Protein AF-A0A821PN42-F1 (afdb_monomer_lite)

Foldseek 3Di:
DVVVVVVVVVLVVQLVVLVVVLVVLLVVVVVLLVVLVVQLVVQDLDDLDLVSLVVSVVSLVVSVVSLVVCVVSLCCSQPPSLVSNCVSCVVPPVVNVVSVVSNVVSVVSSVVSVVSSVVSVVSSVVSNVNSVVVVVVVVVVVVVVVVVVVVVVDDPDDCPVVVVVVVVVVVVPD

Sequence (174 aa):
MKQTNDLREENLLLTQVCANKFWSEYNELSTILNNISQQLSQIRPRSTSRQYLENEQEKYNQLVKDFSNNEIKYQEILQKYGLQLLTLISDNQQETDDIHRCLYELVQQWNQLQTDLNICQQELKQSMIKSDELNAKLENVSTWFDDKSSFTTNIETNNEFEHIRTFKEHLDNK

Radius of gyration: 31.24 Å; chains: 1; bounding box: 60×25×104 Å

pLDDT: mean 86.03, std 15.72, range [42.75, 98.19]

Secondary structure (DSSP, 8-state):
-HHHHHHHHHHHHHHHHHHHHHHHHHHHHHHHHHHHHHHHHH-----S-HHHHHHHHHHHHHHHHHHHHTHHHHHHIIIIIHHHHHHHTTT-HHHHHHHHHHHHHHHHHHHHHHHHHHHHHHHHHHHHHHHHHHHHHHHHHHHHHHHHHTTTTS--TTSHHHHHHHHHHHHHT-

Structure (mmCIF, N/CA/C/O backbone):
data_AF-A0A821PN42-F1
#
_entry.id   AF-A0A821PN42-F1
#
loop_
_atom_site.group_PDB
_atom_site.id
_atom_site.type_symbol
_atom_site.label_atom_id
_atom_site.label_alt_id
_atom_site.label_comp_id
_atom_site.label_asym_id
_atom_site.label_entity_id
_atom_site.label_seq_id
_atom_site.pdbx_PDB_ins_code
_atom_site.Cartn_x
_atom_site.Cartn_y
_atom_site.Cartn_z
_atom_site.occupancy
_atom_site.B_iso_or_equiv
_atom_site.auth_seq_id
_atom_site.auth_comp_id
_atom_site.auth_asym_id
_atom_site.auth_atom_id
_atom_site.pdbx_PDB_model_num
ATOM 1 N N . MET A 1 1 ? -24.164 1.955 45.324 1.00 55.12 1 MET A N 1
ATOM 2 C CA . MET A 1 1 ? -24.944 2.258 44.102 1.00 55.12 1 MET A CA 1
ATOM 3 C C . MET A 1 1 ? -24.371 3.422 43.290 1.00 55.12 1 MET A C 1
ATOM 5 O O . MET A 1 1 ? -24.330 3.265 42.084 1.00 55.12 1 MET A O 1
ATOM 9 N N . LYS A 1 2 ? -23.880 4.534 43.879 1.00 60.94 2 LYS A N 1
ATOM 10 C CA . LYS A 1 2 ? -23.196 5.606 43.107 1.00 60.94 2 LYS A CA 1
ATOM 11 C C . LYS A 1 2 ? -21.894 5.146 42.424 1.00 60.94 2 LYS A C 1
ATOM 13 O O . LYS A 1 2 ? -21.826 5.172 41.208 1.00 60.94 2 LYS A O 1
ATOM 18 N N . GLN A 1 3 ? -20.955 4.571 43.182 1.00 63.03 3 GLN A N 1
ATOM 19 C CA . GLN A 1 3 ? -19.660 4.100 42.650 1.00 63.03 3 GLN A CA 1
ATOM 20 C C . GLN A 1 3 ? -19.768 3.125 41.465 1.00 63.03 3 GLN A C 1
ATOM 22 O O . GLN A 1 3 ? -18.934 3.142 40.573 1.00 63.03 3 GLN A O 1
ATOM 27 N N . THR A 1 4 ? -20.789 2.267 41.443 1.00 67.88 4 THR A N 1
ATOM 28 C CA . THR A 1 4 ? -20.988 1.269 40.380 1.00 67.88 4 THR A CA 1
ATOM 29 C C . THR A 1 4 ? -21.485 1.896 39.074 1.00 67.88 4 THR A C 1
ATOM 31 O O . THR A 1 4 ? -21.191 1.377 38.002 1.00 67.88 4 THR A O 1
ATOM 34 N N . ASN A 1 5 ? -22.224 3.007 39.158 1.00 72.94 5 ASN A N 1
ATOM 35 C CA . ASN A 1 5 ? -22.628 3.781 37.985 1.00 72.94 5 ASN A CA 1
ATOM 36 C C . ASN A 1 5 ? -21.458 4.602 37.436 1.00 72.94 5 ASN A C 1
ATOM 38 O O . ASN A 1 5 ? -21.269 4.603 36.225 1.00 72.94 5 ASN A O 1
ATOM 42 N N . ASP A 1 6 ? -20.650 5.199 38.317 1.00 80.12 6 ASP A N 1
ATOM 43 C CA . ASP A 1 6 ? -19.477 5.998 37.933 1.00 80.12 6 ASP A CA 1
ATOM 44 C C . ASP A 1 6 ? -18.441 5.140 37.169 1.00 80.12 6 ASP A C 1
ATOM 46 O O . ASP A 1 6 ? -17.992 5.516 36.091 1.00 80.12 6 ASP A O 1
ATOM 50 N N . LEU A 1 7 ? -18.152 3.924 37.657 1.00 82.31 7 LEU A N 1
ATOM 51 C CA . LEU A 1 7 ? -17.270 2.949 36.988 1.00 82.31 7 LEU A CA 1
ATOM 52 C C . LEU A 1 7 ? -17.796 2.489 35.619 1.00 82.31 7 LEU A C 1
ATOM 54 O O . LEU A 1 7 ? -17.026 2.253 34.689 1.00 82.31 7 LEU A O 1
ATOM 58 N N . ARG A 1 8 ? -19.117 2.333 35.481 1.00 80.12 8 ARG A N 1
ATOM 59 C CA . ARG A 1 8 ? -19.734 1.928 34.212 1.00 80.12 8 ARG A CA 1
ATOM 60 C C . ARG A 1 8 ? -19.649 3.046 33.174 1.00 80.12 8 ARG A C 1
ATOM 62 O O . ARG A 1 8 ? -19.411 2.768 32.004 1.00 80.12 8 ARG A O 1
ATOM 69 N N . GLU A 1 9 ? -19.858 4.285 33.603 1.00 87.12 9 GLU A N 1
ATOM 70 C CA . GLU A 1 9 ? -19.768 5.468 32.748 1.00 87.12 9 GLU A CA 1
ATOM 71 C C . GLU A 1 9 ? -18.327 5.714 32.279 1.00 87.12 9 GLU A C 1
ATOM 73 O O . GLU A 1 9 ? -18.100 5.947 31.093 1.00 87.12 9 GLU A O 1
ATOM 78 N N . GLU A 1 10 ? -17.346 5.540 33.167 1.00 86.56 10 GLU A N 1
ATOM 79 C CA . GLU A 1 10 ? -15.920 5.623 32.832 1.00 86.56 10 GLU A CA 1
ATOM 80 C C . GLU A 1 10 ? -15.498 4.553 31.809 1.00 86.56 10 GLU A C 1
ATOM 82 O O . GLU A 1 10 ? -14.862 4.875 30.803 1.00 86.56 10 GLU A O 1
ATOM 87 N N . ASN A 1 11 ? -15.919 3.296 31.998 1.00 85.81 11 ASN A N 1
ATOM 88 C CA . ASN A 1 11 ? -15.636 2.213 31.049 1.00 85.81 11 ASN A CA 1
ATOM 89 C C . ASN A 1 11 ? -16.286 2.441 29.677 1.00 85.81 11 ASN A C 1
ATOM 91 O O . ASN A 1 11 ? -15.672 2.156 28.646 1.00 85.81 11 ASN A O 1
ATOM 95 N N . LEU A 1 12 ? -17.513 2.971 29.647 1.00 89.69 12 LEU A N 1
ATOM 96 C CA . LEU A 1 12 ? -18.193 3.313 28.398 1.00 89.69 12 LEU A CA 1
ATOM 97 C C . LEU A 1 12 ? -17.425 4.407 27.643 1.00 89.69 12 LEU A C 1
ATOM 99 O O . LEU A 1 12 ? -17.188 4.285 26.441 1.00 89.69 12 LEU A O 1
ATOM 103 N N . LEU A 1 13 ? -16.997 5.451 28.357 1.00 93.25 13 LEU A N 1
ATOM 104 C CA . LEU A 1 13 ? -16.259 6.568 27.776 1.00 93.25 13 LEU A CA 1
ATOM 105 C C . LEU A 1 13 ? -14.889 6.122 27.250 1.00 93.25 13 LEU A C 1
ATOM 107 O O . LEU A 1 13 ? -14.511 6.491 26.138 1.00 93.25 13 LEU A O 1
ATOM 111 N N . LEU A 1 14 ? -14.178 5.271 27.996 1.00 92.44 14 LEU A N 1
ATOM 112 C CA . LEU A 1 14 ? -12.919 4.672 27.549 1.00 92.44 14 LEU A CA 1
ATOM 113 C C . LEU A 1 14 ? -13.112 3.841 26.273 1.00 92.44 14 LEU A C 1
ATOM 115 O O . LEU A 1 14 ? -12.380 4.028 25.301 1.00 92.44 14 LEU A O 1
ATOM 119 N N . THR A 1 15 ? -14.129 2.976 26.252 1.00 92.75 15 THR A N 1
ATOM 120 C CA . THR A 1 15 ? -14.468 2.148 25.084 1.00 92.75 15 THR A CA 1
ATOM 121 C C . THR A 1 15 ? -14.752 3.016 23.864 1.00 92.75 15 THR A C 1
ATOM 123 O O . THR A 1 15 ? -14.219 2.764 22.785 1.00 92.75 15 THR A O 1
ATOM 126 N N . GLN A 1 16 ? -15.517 4.095 24.037 1.00 93.75 16 GLN A N 1
ATOM 127 C CA . GLN A 1 16 ? -15.839 5.019 22.956 1.00 93.75 16 GLN A CA 1
ATOM 128 C C . GLN A 1 16 ? -14.605 5.766 22.429 1.00 93.75 16 GLN A C 1
ATOM 130 O O . GLN A 1 16 ? -14.448 5.915 21.216 1.00 93.75 16 GLN A O 1
ATOM 135 N N . VAL A 1 17 ? -13.702 6.210 23.309 1.00 95.06 17 VAL A N 1
ATOM 136 C CA . VAL A 1 17 ? -12.437 6.850 22.907 1.00 95.06 17 VAL A CA 1
ATOM 137 C C . VAL A 1 17 ? -11.561 5.877 22.113 1.00 95.06 17 VAL A C 1
ATOM 139 O O . VAL A 1 17 ? -11.057 6.242 21.048 1.00 95.06 17 VAL A O 1
ATOM 142 N N . CYS A 1 18 ? -11.418 4.635 22.584 1.00 94.31 18 CYS A N 1
ATOM 143 C CA . CYS A 1 18 ? -10.670 3.591 21.883 1.00 94.31 18 CYS A CA 1
ATOM 144 C C . CYS A 1 18 ? -11.292 3.258 20.520 1.00 94.31 18 CYS A C 1
ATOM 146 O O . CYS A 1 18 ? -10.567 3.190 19.528 1.00 94.31 18 CYS A O 1
ATOM 148 N N . ALA A 1 19 ? -12.620 3.129 20.447 1.00 94.56 19 ALA A N 1
ATOM 149 C CA . ALA A 1 19 ? -13.337 2.863 19.203 1.00 94.56 19 ALA A CA 1
ATOM 150 C C . ALA A 1 19 ? -13.142 3.991 18.184 1.00 94.56 19 ALA A C 1
ATOM 152 O O . ALA A 1 19 ? -12.779 3.737 17.037 1.00 94.56 19 ALA A O 1
ATOM 153 N N . ASN A 1 20 ? -13.305 5.247 18.608 1.00 95.94 20 ASN A N 1
ATOM 154 C CA . ASN A 1 20 ? -13.103 6.407 17.740 1.00 95.94 20 ASN A CA 1
ATOM 155 C C . ASN A 1 20 ? -11.672 6.467 17.199 1.00 95.94 20 ASN A C 1
ATOM 157 O O . ASN A 1 20 ? -11.470 6.733 16.014 1.00 95.94 20 ASN A O 1
ATOM 161 N N . LYS A 1 21 ? -10.676 6.195 18.052 1.00 95.50 21 LYS A N 1
ATOM 162 C CA . LYS A 1 21 ? -9.275 6.169 17.629 1.00 95.50 21 LYS A CA 1
ATOM 163 C C . LYS A 1 21 ? -9.019 5.047 16.624 1.00 95.50 21 LYS A C 1
ATOM 165 O O . LYS A 1 21 ? -8.423 5.312 15.585 1.00 95.50 21 LYS A O 1
ATOM 170 N N . PHE A 1 22 ? -9.500 3.836 16.904 1.00 97.00 22 PHE A N 1
ATOM 171 C CA . PHE A 1 22 ? -9.372 2.695 16.000 1.00 97.00 22 PHE A CA 1
ATOM 172 C C . PHE A 1 22 ? -9.963 3.002 14.621 1.00 97.00 22 PHE A C 1
ATOM 174 O O . PHE A 1 22 ? -9.255 2.915 13.621 1.00 97.00 22 PHE A O 1
ATOM 181 N N . TRP A 1 23 ? -11.229 3.426 14.565 1.00 97.00 23 TRP A N 1
ATOM 182 C CA . TRP A 1 23 ? -11.909 3.687 13.297 1.00 97.00 23 TRP A CA 1
ATOM 183 C C . TRP A 1 23 ? -11.298 4.855 12.528 1.00 97.00 23 TRP A C 1
ATOM 185 O O . TRP A 1 23 ? -11.214 4.796 11.304 1.00 97.00 23 TRP A O 1
ATOM 195 N N . SER A 1 24 ? -10.844 5.901 13.222 1.00 96.88 24 SER A N 1
ATOM 196 C CA . SER A 1 24 ? -10.149 7.020 12.582 1.00 96.88 24 SER A CA 1
ATOM 197 C C . SER A 1 24 ? -8.871 6.552 11.887 1.00 96.88 24 SER A C 1
ATOM 199 O O . SER A 1 24 ? -8.696 6.813 10.700 1.00 96.88 24 SER A O 1
ATOM 201 N N . GLU A 1 25 ? -7.996 5.840 12.602 1.00 97.06 25 GLU A N 1
ATOM 202 C CA . GLU A 1 25 ? -6.717 5.377 12.048 1.00 97.06 25 GLU A CA 1
ATOM 203 C C . GLU A 1 25 ? -6.918 4.323 10.954 1.00 97.06 25 GLU A C 1
ATOM 205 O O . GLU A 1 25 ? -6.257 4.375 9.917 1.00 97.06 25 GLU A O 1
ATOM 210 N N . TYR A 1 26 ? -7.869 3.403 11.149 1.00 97.38 26 TYR A N 1
ATOM 211 C CA . TYR A 1 26 ? -8.233 2.389 10.162 1.00 97.38 26 TYR A CA 1
ATOM 212 C C . TYR A 1 26 ? -8.708 3.014 8.846 1.00 97.38 26 TYR A C 1
ATOM 214 O O . TYR A 1 26 ? -8.188 2.685 7.780 1.00 97.38 26 TYR A O 1
ATOM 222 N N . ASN A 1 27 ? -9.672 3.938 8.908 1.00 96.75 27 ASN A N 1
ATOM 223 C CA . ASN A 1 27 ? -10.242 4.561 7.712 1.00 96.75 27 ASN A CA 1
ATOM 224 C C . ASN A 1 27 ? -9.222 5.443 6.986 1.00 96.75 27 ASN A C 1
ATOM 226 O O . ASN A 1 27 ? -9.178 5.455 5.752 1.00 96.75 27 ASN A O 1
ATOM 230 N N . GLU A 1 28 ? -8.390 6.164 7.740 1.00 97.25 28 GLU A N 1
ATOM 231 C CA . GLU A 1 28 ? -7.308 6.963 7.171 1.00 97.25 28 GLU A CA 1
ATOM 232 C C . GLU A 1 28 ? -6.307 6.070 6.429 1.00 97.25 28 GLU A C 1
ATOM 234 O O . GLU A 1 28 ? -6.041 6.299 5.247 1.00 97.25 28 GLU A O 1
ATOM 239 N N . LEU A 1 29 ? -5.812 5.007 7.075 1.00 97.69 29 LEU A N 1
ATOM 240 C CA . LEU A 1 29 ? -4.870 4.085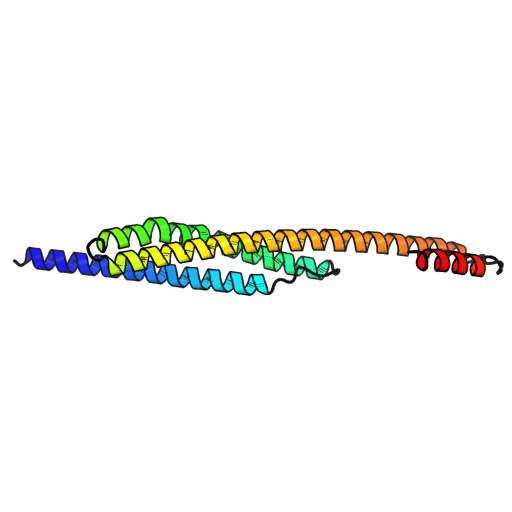 6.445 1.00 97.69 29 LEU A CA 1
ATOM 241 C C . LEU A 1 29 ? -5.493 3.384 5.235 1.00 97.69 29 LEU A C 1
ATOM 243 O O . LEU A 1 29 ? -4.870 3.338 4.179 1.00 97.69 29 LEU A O 1
ATOM 247 N N . SER A 1 30 ? -6.728 2.891 5.339 1.00 96.50 30 SER A N 1
ATOM 248 C CA . SER A 1 30 ? -7.408 2.236 4.216 1.00 96.50 30 SER A CA 1
ATOM 249 C C . SER A 1 30 ? -7.552 3.176 3.011 1.00 96.50 30 SER A C 1
ATOM 251 O O . SER A 1 30 ? -7.320 2.770 1.870 1.00 96.50 30 SER A O 1
ATOM 253 N N . THR A 1 31 ? -7.845 4.460 3.247 1.00 97.56 31 THR A N 1
ATOM 254 C CA . THR A 1 31 ? -7.892 5.485 2.192 1.00 97.56 31 THR A CA 1
ATOM 255 C C . THR A 1 31 ? -6.527 5.681 1.535 1.00 97.56 31 THR A C 1
ATOM 257 O O . THR A 1 31 ? -6.437 5.731 0.306 1.00 97.56 31 THR A O 1
ATOM 260 N N . ILE A 1 32 ? -5.457 5.751 2.332 1.00 97.50 32 ILE A N 1
ATOM 261 C CA . ILE A 1 32 ? -4.084 5.869 1.829 1.00 97.50 32 ILE A CA 1
ATOM 262 C C . ILE A 1 32 ? -3.715 4.649 0.978 1.00 97.50 32 ILE A C 1
ATOM 264 O O . ILE A 1 32 ? -3.261 4.815 -0.153 1.00 97.50 32 ILE A O 1
ATOM 268 N N . LEU A 1 33 ? -3.958 3.432 1.473 1.00 97.75 33 LEU A N 1
ATOM 269 C CA . LEU A 1 33 ? -3.652 2.193 0.752 1.00 97.75 33 LEU A CA 1
ATOM 270 C C . LEU A 1 33 ? -4.431 2.094 -0.568 1.00 97.75 33 LEU A C 1
ATOM 272 O O . LEU A 1 33 ? -3.858 1.733 -1.596 1.00 97.75 33 LEU A O 1
ATOM 276 N N . ASN A 1 34 ? -5.709 2.484 -0.573 1.00 97.38 34 ASN A N 1
ATOM 277 C CA . ASN A 1 34 ? -6.516 2.552 -1.793 1.00 97.38 34 ASN A CA 1
ATOM 278 C C . ASN A 1 34 ? -5.951 3.556 -2.803 1.00 97.38 34 ASN A C 1
ATOM 280 O O . ASN A 1 34 ? -5.886 3.258 -3.993 1.00 97.38 34 ASN A O 1
ATOM 284 N N . ASN A 1 35 ? -5.506 4.726 -2.342 1.00 97.62 35 ASN A N 1
ATOM 285 C CA . ASN A 1 35 ? -4.898 5.729 -3.210 1.00 97.62 35 ASN A CA 1
ATOM 286 C C . ASN A 1 35 ? -3.575 5.226 -3.814 1.00 97.62 35 ASN A C 1
ATOM 288 O O . ASN A 1 35 ? -3.368 5.335 -5.022 1.00 97.62 35 ASN A O 1
ATOM 292 N N . ILE A 1 36 ? -2.709 4.602 -3.008 1.00 98.00 36 ILE A N 1
ATOM 293 C CA . ILE A 1 36 ? -1.454 4.014 -3.500 1.00 98.00 36 ILE A CA 1
ATOM 294 C C . ILE A 1 36 ? -1.751 2.922 -4.534 1.00 98.00 36 ILE A C 1
ATOM 296 O O . ILE A 1 36 ? -1.145 2.925 -5.601 1.00 98.00 36 ILE A O 1
ATOM 300 N N . SER A 1 37 ? -2.714 2.034 -4.269 1.00 97.19 37 SER A N 1
ATOM 301 C CA . SER A 1 37 ? -3.136 0.998 -5.223 1.00 97.19 37 SER A CA 1
ATOM 302 C C . SER A 1 37 ? -3.635 1.598 -6.545 1.00 97.19 37 SER A C 1
ATOM 304 O O . SER A 1 37 ? -3.215 1.177 -7.626 1.00 97.19 37 SER A O 1
ATOM 306 N N . GLN A 1 38 ? -4.466 2.643 -6.482 1.00 96.88 38 GLN A N 1
ATOM 307 C CA . GLN A 1 38 ? -4.949 3.342 -7.673 1.00 96.88 38 GLN A CA 1
ATOM 308 C C . GLN A 1 38 ? -3.809 3.984 -8.465 1.00 96.88 38 GLN A C 1
ATOM 310 O O . GLN A 1 38 ? -3.747 3.808 -9.681 1.00 96.88 38 GLN A O 1
ATOM 315 N N . GLN A 1 39 ? -2.892 4.691 -7.808 1.00 96.94 39 GLN A N 1
ATOM 316 C CA . GLN A 1 39 ? -1.745 5.303 -8.482 1.00 96.94 39 GLN A CA 1
ATOM 317 C C . GLN A 1 39 ? -0.798 4.251 -9.064 1.00 96.94 39 GLN A C 1
ATOM 319 O O . GLN A 1 39 ? -0.320 4.410 -10.185 1.00 96.94 39 GLN A O 1
ATOM 324 N N . LEU A 1 40 ? -0.580 3.143 -8.354 1.00 96.50 40 LEU A N 1
ATOM 325 C CA . LEU A 1 40 ? 0.236 2.032 -8.831 1.00 96.50 40 LEU A CA 1
ATOM 326 C C . LEU A 1 40 ? -0.340 1.426 -10.114 1.00 96.50 40 LEU A C 1
ATOM 328 O O . LEU A 1 40 ? 0.408 1.175 -11.054 1.00 96.50 40 LEU A O 1
ATOM 332 N N . SER A 1 41 ? -1.666 1.273 -10.202 1.00 94.38 41 SER A N 1
ATOM 333 C CA . SER A 1 41 ? -2.336 0.775 -11.414 1.00 94.38 41 SER A CA 1
ATOM 334 C C . SER A 1 41 ? -2.170 1.688 -12.639 1.00 94.38 41 SER A C 1
ATOM 336 O O . SER A 1 41 ? -2.370 1.260 -13.777 1.00 94.38 41 SER A O 1
ATOM 338 N N . GLN A 1 42 ? -1.807 2.955 -12.419 1.00 93.75 42 GLN A N 1
ATOM 339 C CA . GLN A 1 42 ? -1.553 3.922 -13.484 1.00 93.75 42 GLN A CA 1
ATOM 340 C C . GLN A 1 42 ? -0.111 3.881 -13.984 1.00 93.75 42 GLN A C 1
ATOM 342 O O . GLN A 1 42 ? 0.152 4.427 -15.058 1.00 93.75 42 GLN A O 1
ATOM 347 N N . ILE A 1 43 ? 0.799 3.237 -13.246 1.00 92.38 43 ILE A N 1
ATOM 348 C CA . ILE A 1 43 ? 2.176 3.052 -13.689 1.00 92.38 43 ILE A CA 1
ATOM 349 C C . ILE A 1 43 ? 2.179 2.082 -14.863 1.00 92.38 43 ILE A C 1
ATOM 351 O O . ILE A 1 43 ? 1.647 0.974 -14.789 1.00 92.38 43 ILE A O 1
ATOM 355 N N . ARG A 1 44 ? 2.772 2.510 -15.979 1.00 88.12 44 ARG A N 1
ATOM 356 C CA . ARG A 1 44 ? 2.806 1.719 -17.215 1.00 88.12 44 ARG A CA 1
ATOM 357 C C . ARG A 1 44 ? 4.240 1.317 -17.529 1.00 88.12 44 ARG A C 1
ATOM 359 O O . ARG A 1 44 ? 4.927 2.032 -18.252 1.00 88.12 44 ARG A O 1
ATOM 366 N N . PRO A 1 45 ? 4.691 0.134 -17.088 1.00 79.44 45 PRO A N 1
ATOM 367 C CA . PRO A 1 45 ? 6.077 -0.282 -17.277 1.00 79.44 45 PRO A CA 1
ATOM 368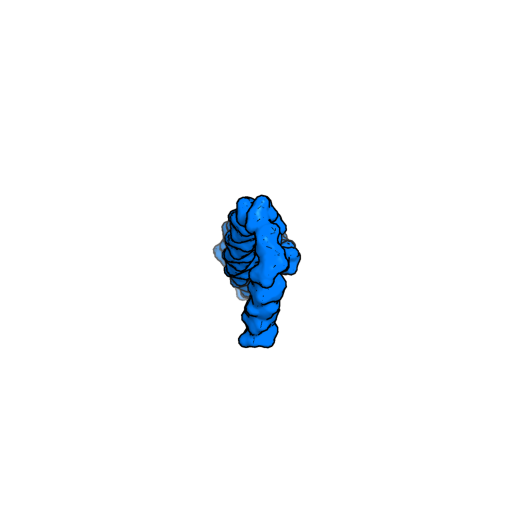 C C . PRO A 1 45 ? 6.439 -0.618 -18.729 1.00 79.44 45 PRO A C 1
ATOM 370 O O . PRO A 1 45 ? 7.585 -0.929 -19.013 1.00 79.44 45 PRO A O 1
ATOM 373 N N . ARG A 1 46 ? 5.503 -0.564 -19.682 1.00 78.44 46 ARG A N 1
ATOM 374 C CA . ARG A 1 46 ? 5.714 -1.027 -21.060 1.00 78.44 46 ARG A CA 1
ATOM 375 C C . ARG A 1 46 ? 6.016 0.141 -21.994 1.00 78.44 46 ARG A C 1
ATOM 377 O O . ARG A 1 46 ? 5.115 0.686 -22.624 1.00 78.44 46 ARG A O 1
ATOM 384 N N . SER A 1 47 ? 7.291 0.496 -22.097 1.00 81.38 47 SER A N 1
ATOM 385 C CA . SER A 1 47 ? 7.795 1.478 -23.059 1.00 81.38 47 SER A CA 1
ATOM 386 C C . SER A 1 47 ? 9.200 1.102 -23.523 1.00 81.38 47 SER A C 1
ATOM 388 O O . SER A 1 47 ? 9.936 0.434 -22.804 1.00 81.38 47 SER A O 1
ATOM 390 N N . THR A 1 48 ? 9.568 1.526 -24.730 1.00 77.00 48 THR A N 1
ATOM 391 C CA . THR A 1 48 ? 10.941 1.447 -25.259 1.00 77.00 48 THR A CA 1
ATOM 392 C C . THR A 1 48 ? 11.714 2.752 -25.067 1.00 77.00 48 THR A C 1
ATOM 394 O O . THR A 1 48 ? 12.895 2.817 -25.389 1.00 77.00 48 THR A O 1
ATOM 397 N N . SER A 1 49 ? 11.054 3.804 -24.571 1.00 87.31 49 SER A N 1
ATOM 398 C CA . SER A 1 49 ? 11.690 5.084 -24.268 1.00 87.31 49 SER A CA 1
ATOM 399 C C . SER A 1 49 ? 12.267 5.063 -22.858 1.00 87.31 49 SER A C 1
ATOM 401 O O . SER A 1 49 ? 11.528 4.959 -21.877 1.00 87.31 49 SER A O 1
ATOM 403 N N . ARG A 1 50 ? 13.586 5.239 -22.760 1.00 86.81 50 ARG A N 1
ATOM 404 C CA . ARG A 1 50 ? 14.302 5.293 -21.483 1.00 86.81 50 ARG A CA 1
ATOM 405 C C . ARG A 1 50 ? 13.815 6.427 -20.582 1.00 86.81 50 ARG A C 1
ATOM 407 O O . ARG A 1 50 ? 13.485 6.176 -19.432 1.00 86.81 50 ARG A O 1
ATOM 414 N N . GLN A 1 51 ? 13.681 7.637 -21.124 1.00 89.44 51 GLN A N 1
ATOM 415 C CA . GLN A 1 51 ? 13.200 8.797 -20.365 1.00 89.44 51 GLN A CA 1
ATOM 416 C C . GLN A 1 51 ? 11.795 8.564 -19.790 1.00 89.44 51 GLN A C 1
ATOM 418 O O . GLN A 1 51 ? 11.497 8.956 -18.666 1.00 89.44 51 GLN A O 1
ATOM 423 N N . TYR A 1 52 ? 10.918 7.905 -20.552 1.00 91.25 52 TYR A N 1
ATOM 424 C CA . TYR A 1 52 ? 9.592 7.551 -20.056 1.00 91.25 52 TYR A CA 1
ATOM 425 C C . TYR A 1 52 ? 9.674 6.561 -18.888 1.00 91.25 52 TYR A C 1
ATOM 427 O O . TYR A 1 52 ? 9.035 6.777 -17.862 1.00 91.25 52 TYR A O 1
ATOM 435 N N . LEU A 1 53 ? 10.477 5.502 -19.022 1.00 91.88 53 LEU A N 1
ATOM 436 C CA . LEU A 1 53 ? 10.662 4.507 -17.963 1.00 91.88 53 LEU A CA 1
ATOM 437 C C . LEU A 1 53 ? 11.293 5.106 -16.700 1.00 91.88 53 LEU A C 1
ATOM 439 O O . LEU A 1 53 ? 10.902 4.730 -15.600 1.00 91.88 53 LEU A O 1
ATOM 443 N N . GLU A 1 54 ? 12.216 6.059 -16.840 1.00 92.81 54 GLU A N 1
ATOM 444 C CA . GLU A 1 54 ? 12.812 6.788 -15.713 1.00 92.81 54 GLU A CA 1
ATOM 445 C C . GLU A 1 54 ? 11.757 7.605 -14.947 1.00 92.81 54 GLU A C 1
ATOM 447 O O . GLU A 1 54 ? 11.702 7.535 -13.719 1.00 92.81 54 GLU A O 1
ATOM 452 N N . ASN A 1 55 ? 10.850 8.289 -15.654 1.00 94.06 55 ASN A N 1
ATOM 453 C CA . ASN A 1 55 ? 9.739 9.010 -15.021 1.00 94.06 55 ASN A CA 1
ATOM 454 C C . ASN A 1 55 ? 8.770 8.060 -14.291 1.00 94.06 55 ASN A C 1
ATOM 456 O O . ASN A 1 55 ? 8.298 8.362 -13.195 1.00 94.06 55 ASN A O 1
ATOM 460 N N . GLU A 1 56 ? 8.450 6.908 -14.886 1.00 95.19 56 GLU A N 1
ATOM 461 C CA . GLU A 1 56 ? 7.602 5.896 -14.241 1.00 95.19 56 GLU A CA 1
ATOM 462 C C . GLU A 1 56 ? 8.292 5.278 -13.013 1.00 95.19 56 GLU A C 1
ATOM 464 O O . GLU A 1 56 ? 7.646 5.044 -11.990 1.00 95.19 56 GLU A O 1
ATOM 469 N N . GLN A 1 57 ? 9.614 5.091 -13.068 1.00 94.75 57 GLN A N 1
ATOM 470 C CA . GLN A 1 57 ? 10.420 4.631 -11.939 1.00 94.75 57 GLN A CA 1
ATOM 471 C C . GLN A 1 57 ? 10.431 5.646 -10.788 1.00 94.75 57 GLN A C 1
ATOM 473 O O . GLN A 1 57 ? 10.375 5.247 -9.625 1.00 94.75 57 GLN A O 1
ATOM 478 N N . GLU A 1 58 ? 10.475 6.948 -11.078 1.00 95.75 58 GLU A N 1
ATOM 479 C CA . GLU A 1 58 ? 10.391 7.993 -10.052 1.00 95.75 58 GLU A CA 1
ATOM 480 C C . GLU A 1 58 ? 9.032 7.977 -9.340 1.00 95.75 58 GLU A C 1
ATOM 482 O O . GLU A 1 58 ? 8.984 7.949 -8.107 1.00 95.75 58 GLU A O 1
ATOM 487 N N . LYS A 1 59 ? 7.931 7.889 -10.101 1.00 96.31 59 LYS A N 1
ATOM 488 C CA . LYS A 1 59 ? 6.581 7.727 -9.533 1.00 96.31 59 LYS A CA 1
ATOM 489 C C . LYS A 1 59 ? 6.496 6.483 -8.654 1.00 96.31 59 LYS A C 1
ATOM 491 O O . LYS A 1 59 ? 6.016 6.561 -7.527 1.00 96.31 59 LYS A O 1
ATOM 496 N N . TYR A 1 60 ? 7.004 5.352 -9.144 1.00 97.56 60 TYR A N 1
ATOM 497 C CA . TYR A 1 60 ? 7.065 4.109 -8.379 1.00 97.56 60 TYR A CA 1
ATOM 498 C C . TYR A 1 60 ? 7.827 4.292 -7.058 1.00 97.56 60 TYR A C 1
ATOM 500 O O . TYR A 1 60 ? 7.343 3.885 -6.003 1.00 97.56 60 TYR A O 1
ATOM 508 N N . ASN A 1 61 ? 8.997 4.937 -7.088 1.00 97.50 61 ASN A N 1
ATOM 509 C CA . ASN A 1 61 ? 9.808 5.160 -5.889 1.00 97.50 61 ASN A CA 1
ATOM 510 C C . ASN A 1 61 ? 9.070 6.014 -4.850 1.00 97.50 61 ASN A C 1
ATOM 512 O O . ASN A 1 61 ? 9.170 5.743 -3.651 1.00 97.50 61 ASN A O 1
ATOM 516 N N . GLN A 1 62 ? 8.312 7.016 -5.302 1.00 97.50 62 GLN A N 1
ATOM 517 C CA . GLN A 1 62 ? 7.480 7.826 -4.420 1.00 97.50 62 GLN A CA 1
ATOM 518 C C . GLN A 1 62 ? 6.370 6.983 -3.771 1.00 97.50 62 GLN A C 1
ATOM 520 O O . GLN A 1 62 ? 6.213 7.039 -2.554 1.00 97.50 62 GLN A O 1
ATOM 525 N N . LEU A 1 63 ? 5.687 6.122 -4.535 1.00 97.62 63 LEU A N 1
ATOM 526 C CA . LEU A 1 63 ? 4.671 5.212 -3.988 1.00 97.62 63 LEU A CA 1
ATOM 527 C C . LEU A 1 63 ? 5.243 4.227 -2.966 1.00 97.62 63 LEU A C 1
ATOM 529 O O . LEU A 1 63 ? 4.623 3.996 -1.931 1.00 97.62 63 LEU A O 1
ATOM 533 N N . VAL A 1 64 ? 6.430 3.668 -3.221 1.00 97.88 64 VAL A N 1
ATOM 534 C CA . VAL A 1 64 ? 7.111 2.789 -2.257 1.00 97.88 64 VAL A CA 1
ATOM 535 C C . VAL A 1 64 ? 7.415 3.538 -0.967 1.00 97.88 64 VAL A C 1
ATOM 537 O O . VAL A 1 64 ? 7.170 3.015 0.117 1.00 97.88 64 VAL A O 1
ATOM 540 N N . LYS A 1 65 ? 7.918 4.772 -1.070 1.00 97.44 65 LYS A N 1
ATOM 541 C CA . LYS A 1 65 ? 8.196 5.606 0.100 1.00 97.44 65 LYS A CA 1
ATOM 542 C C . LYS A 1 65 ? 6.920 5.893 0.889 1.00 97.44 65 LYS A C 1
ATOM 544 O O . LYS A 1 65 ? 6.924 5.751 2.109 1.00 97.44 65 LYS A O 1
ATOM 549 N N . ASP A 1 66 ? 5.838 6.259 0.210 1.00 96.56 66 ASP A N 1
ATOM 550 C CA . ASP A 1 66 ? 4.552 6.534 0.851 1.00 96.56 66 ASP A CA 1
ATOM 551 C C . ASP A 1 66 ? 3.978 5.281 1.518 1.00 96.56 66 ASP A C 1
ATOM 553 O O . ASP A 1 66 ? 3.512 5.355 2.654 1.00 96.56 66 ASP A O 1
ATOM 557 N N . PHE A 1 67 ? 4.094 4.113 0.884 1.00 97.75 67 PHE A N 1
ATOM 558 C CA . PHE A 1 67 ? 3.715 2.834 1.483 1.00 97.75 67 PHE A CA 1
ATOM 559 C C . PHE A 1 67 ? 4.538 2.525 2.744 1.00 97.75 67 PHE A C 1
ATOM 561 O O . PHE A 1 67 ? 3.966 2.307 3.812 1.00 97.75 67 PHE A O 1
ATOM 568 N N . SER A 1 68 ? 5.872 2.592 2.666 1.00 96.62 68 SER A N 1
ATOM 569 C CA . SER A 1 68 ? 6.764 2.346 3.809 1.00 96.62 68 SER A CA 1
ATOM 570 C C . SER A 1 68 ? 6.542 3.323 4.966 1.00 96.62 68 SER A C 1
ATOM 572 O O . SER A 1 68 ? 6.578 2.920 6.126 1.00 96.62 68 SER A O 1
ATOM 574 N N . ASN A 1 69 ? 6.250 4.595 4.684 1.00 97.12 69 ASN A N 1
ATOM 575 C CA . ASN A 1 69 ? 5.975 5.593 5.724 1.00 97.12 69 ASN A CA 1
ATOM 576 C C . ASN A 1 69 ? 4.738 5.247 6.573 1.00 97.12 69 ASN A C 1
ATOM 578 O O . ASN A 1 69 ? 4.614 5.725 7.701 1.00 97.12 69 ASN A O 1
ATOM 582 N N . ASN A 1 70 ? 3.831 4.419 6.050 1.00 97.25 70 ASN A N 1
ATOM 583 C CA . ASN A 1 70 ? 2.614 4.002 6.739 1.00 97.25 70 ASN A CA 1
ATOM 584 C C . ASN A 1 70 ? 2.760 2.674 7.500 1.00 97.25 70 ASN A C 1
ATOM 586 O O . ASN A 1 70 ? 1.812 2.253 8.162 1.00 97.25 70 ASN A O 1
ATOM 590 N N . GLU A 1 71 ? 3.936 2.040 7.478 1.00 96.50 71 GLU A N 1
ATOM 591 C CA . GLU A 1 71 ? 4.180 0.764 8.165 1.00 96.50 71 GLU A CA 1
ATOM 592 C C . GLU A 1 71 ? 3.966 0.870 9.679 1.00 96.50 71 GLU A C 1
ATOM 594 O O . GLU A 1 71 ? 3.321 0.011 10.278 1.00 96.50 71 GLU A O 1
ATOM 599 N N . ILE A 1 72 ? 4.428 1.958 10.302 1.00 96.62 72 ILE A N 1
ATOM 600 C CA . ILE A 1 72 ? 4.230 2.179 11.741 1.00 96.62 72 ILE A CA 1
ATOM 601 C C . ILE A 1 72 ? 2.735 2.283 12.063 1.00 96.62 72 ILE A C 1
ATOM 603 O O . ILE A 1 72 ? 2.264 1.614 12.980 1.00 96.62 72 ILE A O 1
ATOM 607 N N . LYS A 1 73 ? 1.975 3.069 11.289 1.00 96.94 73 LYS A N 1
ATOM 608 C CA . LYS A 1 73 ? 0.524 3.231 11.482 1.00 96.94 73 LYS A CA 1
ATOM 609 C C . LYS A 1 73 ? -0.210 1.898 11.325 1.00 96.94 73 LYS A C 1
ATOM 611 O O . LYS A 1 73 ? -1.050 1.562 12.157 1.00 96.94 73 LYS A O 1
ATOM 616 N N . TYR A 1 74 ? 0.149 1.119 10.306 1.00 97.81 74 TYR A N 1
ATOM 617 C CA . TYR A 1 74 ? -0.363 -0.235 10.109 1.00 97.81 74 TYR A CA 1
ATOM 618 C C . TYR A 1 74 ? -0.126 -1.118 11.344 1.00 97.81 74 TYR A C 1
ATOM 620 O O . TYR A 1 74 ? -1.074 -1.702 11.872 1.00 97.81 74 TYR A O 1
ATOM 628 N N . GLN A 1 75 ? 1.100 -1.147 11.874 1.00 97.44 75 GLN A N 1
ATOM 629 C CA . GLN A 1 75 ? 1.413 -1.928 13.076 1.00 97.44 75 GLN A CA 1
ATOM 630 C C . GLN A 1 75 ? 0.673 -1.420 14.320 1.00 97.44 75 GLN A C 1
ATOM 632 O O . GLN A 1 75 ? 0.193 -2.230 15.111 1.00 97.44 75 GLN A O 1
ATOM 637 N N . GLU A 1 76 ? 0.522 -0.104 14.499 1.00 97.00 76 GLU A N 1
ATOM 638 C CA . GLU A 1 76 ? -0.238 0.452 15.624 1.00 97.00 76 GLU A CA 1
ATOM 639 C C . GLU A 1 76 ? -1.718 0.047 15.588 1.00 97.00 76 GLU A C 1
ATOM 641 O O . GLU A 1 76 ? -2.289 -0.284 16.630 1.00 97.00 76 GLU A O 1
ATOM 646 N N . ILE A 1 77 ? -2.346 0.026 14.410 1.00 96.75 77 ILE A N 1
ATOM 647 C CA . ILE A 1 77 ? -3.740 -0.416 14.270 1.00 96.75 77 ILE A CA 1
ATOM 648 C C . ILE A 1 77 ? -3.878 -1.880 14.687 1.00 96.75 77 ILE A C 1
ATOM 650 O O . ILE A 1 77 ? -4.762 -2.199 15.484 1.00 96.75 77 ILE A O 1
ATOM 654 N N . LEU A 1 78 ? -2.982 -2.752 14.216 1.00 94.88 78 LEU A N 1
ATOM 655 C CA . LEU A 1 78 ? -3.043 -4.183 14.516 1.00 94.88 78 LEU A CA 1
ATOM 656 C C . LEU A 1 78 ? -2.714 -4.500 15.980 1.00 94.88 78 LEU A C 1
ATOM 658 O O . LEU A 1 78 ? -3.415 -5.278 16.622 1.00 94.88 78 LEU A O 1
ATOM 662 N N . GLN A 1 79 ? -1.640 -3.913 16.506 1.00 93.06 79 GLN A N 1
ATOM 663 C CA . GLN A 1 79 ? -1.040 -4.344 17.771 1.00 93.06 79 GLN A CA 1
ATOM 664 C C . GLN A 1 79 ? -1.447 -3.490 18.970 1.00 93.06 79 GLN A C 1
ATOM 666 O O . GLN A 1 79 ? -1.268 -3.911 20.109 1.00 93.06 79 GLN A O 1
ATOM 671 N N . LYS A 1 80 ? -1.965 -2.280 18.749 1.00 94.88 80 LYS A N 1
ATOM 672 C CA . LYS A 1 80 ? -2.308 -1.357 19.834 1.00 94.88 80 LYS A CA 1
ATOM 673 C C . LYS A 1 80 ? -3.790 -1.036 19.826 1.00 94.88 80 LYS A C 1
ATOM 675 O O . LYS A 1 80 ? -4.486 -1.432 20.754 1.00 94.88 80 LYS A O 1
ATOM 680 N N . TYR A 1 81 ? -4.282 -0.351 18.798 1.00 93.44 81 TYR A N 1
ATOM 681 C CA . TYR A 1 81 ? -5.663 0.138 18.798 1.00 93.44 81 TYR A CA 1
ATOM 682 C C . TYR A 1 81 ? -6.675 -1.009 18.688 1.00 93.44 81 TYR A C 1
ATOM 684 O O . TYR A 1 81 ? -7.640 -1.033 19.448 1.00 93.44 81 TYR A O 1
ATOM 692 N N . GLY A 1 82 ? -6.414 -1.995 17.822 1.00 92.81 82 GLY A N 1
ATOM 693 C CA . GLY A 1 82 ? -7.243 -3.194 17.689 1.00 92.81 82 GLY A CA 1
ATOM 694 C C . GLY A 1 82 ? -7.293 -4.017 18.977 1.00 92.81 82 GLY A C 1
ATOM 695 O O . GLY A 1 82 ? -8.377 -4.286 19.486 1.00 92.81 82 GLY A O 1
ATOM 696 N N . LEU A 1 83 ? -6.135 -4.352 19.562 1.00 93.19 83 LEU A N 1
ATOM 697 C CA . LEU A 1 83 ? -6.074 -5.137 20.806 1.00 93.19 83 LEU A CA 1
ATOM 698 C C . LEU A 1 83 ? -6.716 -4.420 22.000 1.00 93.19 83 LEU A C 1
ATOM 700 O O . LEU A 1 83 ? -7.429 -5.049 22.785 1.00 93.19 83 LEU A O 1
ATOM 704 N N . GLN A 1 84 ? -6.484 -3.110 22.141 1.00 93.62 84 GLN A N 1
ATOM 705 C CA . GLN A 1 84 ? -7.107 -2.313 23.201 1.00 93.62 84 GLN A CA 1
ATOM 706 C C . GLN A 1 84 ? -8.629 -2.334 23.083 1.00 93.62 84 GLN A C 1
ATOM 708 O O . GLN A 1 84 ? -9.309 -2.582 24.076 1.00 93.62 84 GLN A O 1
ATOM 713 N N . LEU A 1 85 ? -9.157 -2.119 21.875 1.00 94.00 85 LEU A N 1
ATOM 714 C CA . LEU A 1 85 ? -10.595 -2.127 21.650 1.00 94.00 85 LEU A CA 1
ATOM 715 C C . LEU A 1 85 ? -11.190 -3.513 21.913 1.00 94.00 85 LEU A C 1
ATOM 717 O O . LEU A 1 85 ? -12.115 -3.608 22.710 1.00 94.00 85 LEU A O 1
ATOM 721 N N . LEU A 1 86 ? -10.607 -4.575 21.343 1.00 95.00 86 LEU A N 1
ATOM 722 C CA . LEU A 1 86 ? -11.041 -5.968 21.535 1.00 95.00 86 LEU A CA 1
ATOM 723 C C . LEU A 1 86 ? -11.096 -6.380 23.012 1.00 95.00 86 LEU A C 1
ATOM 725 O O . LEU A 1 86 ? -11.996 -7.107 23.420 1.00 95.00 86 LEU A O 1
ATOM 729 N N . THR A 1 87 ? -10.162 -5.889 23.830 1.00 93.56 87 THR A N 1
ATOM 730 C CA . THR A 1 87 ? -10.169 -6.154 25.276 1.00 93.56 87 THR A CA 1
ATOM 731 C C . THR A 1 87 ? -11.395 -5.531 25.950 1.00 93.56 87 THR A C 1
ATOM 733 O O . THR A 1 87 ? -12.027 -6.168 26.794 1.00 93.56 87 THR A O 1
ATOM 736 N N . LEU A 1 88 ? -11.752 -4.303 25.563 1.00 93.19 88 LEU A N 1
ATOM 737 C CA . LEU A 1 88 ? -12.860 -3.542 26.148 1.00 93.19 88 LEU A CA 1
ATOM 738 C C . LEU A 1 88 ? -14.240 -4.037 25.695 1.00 93.19 88 LEU A C 1
ATOM 740 O O . LEU A 1 88 ? -15.194 -3.935 26.460 1.00 93.19 88 LEU A O 1
ATOM 744 N N . ILE A 1 89 ? -14.344 -4.586 24.481 1.00 93.19 89 ILE A N 1
ATOM 745 C CA . ILE A 1 89 ? -15.610 -5.066 23.896 1.00 93.19 89 ILE A CA 1
ATOM 746 C C . ILE A 1 89 ? -15.772 -6.590 23.948 1.00 93.19 89 ILE A C 1
ATOM 748 O O . ILE A 1 89 ? -16.650 -7.128 23.282 1.00 93.19 89 ILE A O 1
ATOM 752 N N . SER A 1 90 ? -14.944 -7.294 24.722 1.00 90.62 90 SER A N 1
ATOM 753 C CA . SER A 1 90 ? -14.892 -8.767 24.736 1.00 90.62 90 SER A CA 1
ATOM 754 C C . SER A 1 90 ? -16.225 -9.452 25.076 1.00 90.62 90 SER A C 1
ATOM 756 O O . SER A 1 90 ? -16.476 -10.563 24.614 1.00 90.62 90 SER A O 1
ATOM 758 N N . ASP A 1 91 ? -17.110 -8.775 25.811 1.00 91.00 91 ASP A N 1
ATOM 759 C CA . ASP A 1 91 ? -18.458 -9.264 26.129 1.00 91.00 91 ASP A CA 1
ATOM 760 C C . ASP A 1 91 ? -19.470 -9.074 24.976 1.00 91.00 91 ASP A C 1
ATOM 762 O O . ASP A 1 91 ? -20.589 -9.591 25.026 1.00 91.00 91 ASP A O 1
ATOM 766 N N . ASN A 1 92 ? -19.098 -8.335 23.926 1.00 93.19 92 ASN A N 1
ATOM 767 C CA . ASN A 1 92 ? -19.900 -8.093 22.731 1.00 93.19 92 ASN A CA 1
ATOM 768 C C . ASN A 1 92 ? -19.314 -8.848 21.529 1.00 93.19 92 ASN A C 1
ATOM 770 O O . ASN A 1 92 ? -18.439 -8.357 20.810 1.00 93.19 92 ASN A O 1
ATOM 774 N N . GLN A 1 93 ? -19.834 -10.054 21.297 1.00 94.38 93 GLN A N 1
ATOM 775 C CA . GLN A 1 93 ? -19.353 -10.939 20.235 1.00 94.38 93 GLN A CA 1
ATOM 776 C C . GLN A 1 93 ? -19.475 -10.313 18.839 1.00 94.38 93 GLN A C 1
ATOM 778 O O . GLN A 1 93 ? -18.556 -10.431 18.037 1.00 94.38 93 GLN A O 1
ATOM 783 N N . GLN A 1 94 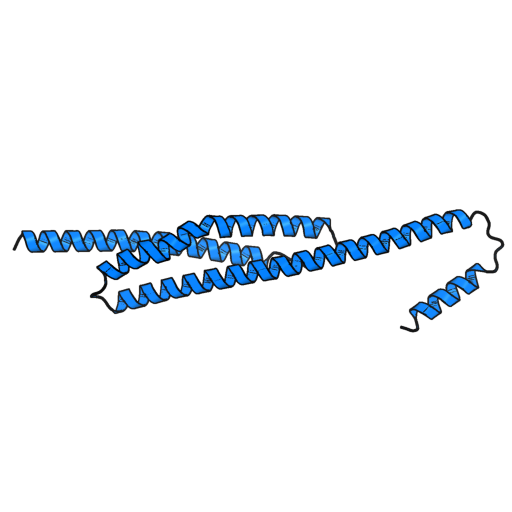? -20.584 -9.623 18.556 1.00 94.56 94 GLN A N 1
ATOM 784 C CA . GLN A 1 94 ? -20.827 -9.045 17.235 1.00 94.56 94 GLN A CA 1
ATOM 785 C C . GLN A 1 94 ? -19.787 -7.970 16.900 1.00 94.56 94 GLN A C 1
ATOM 787 O O . GLN A 1 94 ? -19.189 -8.003 15.827 1.00 94.56 94 GLN A O 1
ATOM 792 N N . GLU A 1 95 ? -19.538 -7.044 17.829 1.00 92.94 95 GLU A N 1
ATOM 793 C CA . GLU A 1 95 ? -18.528 -6.000 17.628 1.00 92.94 95 GLU A CA 1
ATOM 794 C C . GLU A 1 95 ? -17.119 -6.597 17.559 1.00 92.94 95 GLU A C 1
ATOM 796 O O . GLU A 1 95 ? -16.310 -6.182 16.733 1.00 92.94 95 GLU A O 1
ATOM 801 N N . THR A 1 96 ? -16.835 -7.615 18.375 1.00 95.31 96 THR A N 1
ATOM 802 C CA . THR A 1 96 ? -15.562 -8.346 18.339 1.00 95.31 96 THR A CA 1
ATOM 803 C C . THR A 1 96 ? -15.305 -8.968 16.962 1.00 95.31 96 THR A C 1
ATOM 805 O O . THR A 1 96 ? -14.212 -8.819 16.410 1.00 95.31 96 THR A O 1
ATOM 808 N N . ASP A 1 97 ? -16.307 -9.625 16.376 1.00 95.81 97 ASP A N 1
ATOM 809 C CA . ASP A 1 97 ? -16.207 -10.236 15.047 1.00 95.81 97 ASP A CA 1
ATOM 810 C C . ASP A 1 97 ? -16.029 -9.184 13.945 1.00 95.81 97 ASP A C 1
ATOM 812 O O . ASP A 1 97 ? -15.221 -9.372 13.029 1.00 95.81 97 ASP A O 1
ATOM 816 N N . ASP A 1 98 ? -16.721 -8.047 14.051 1.00 94.62 98 ASP A N 1
ATOM 817 C CA . ASP A 1 98 ? -16.579 -6.939 13.106 1.00 94.62 98 ASP A CA 1
ATOM 818 C C . ASP A 1 98 ? -15.160 -6.341 13.140 1.00 94.62 98 ASP A C 1
ATOM 820 O O . ASP A 1 98 ? -14.563 -6.122 12.081 1.00 94.62 98 ASP A O 1
ATOM 824 N N . ILE A 1 99 ? -14.575 -6.149 14.330 1.00 95.88 99 ILE A N 1
ATOM 825 C CA . ILE A 1 99 ? -13.190 -5.671 14.470 1.00 95.88 99 ILE A CA 1
ATOM 826 C C . ILE A 1 99 ? -12.193 -6.691 13.911 1.00 95.88 99 ILE A C 1
ATOM 828 O O . ILE A 1 99 ? -11.292 -6.309 13.161 1.00 95.88 99 ILE A O 1
ATOM 832 N N . HIS A 1 100 ? -12.358 -7.986 14.201 1.00 96.00 100 HIS A N 1
ATOM 833 C CA . HIS A 1 100 ? -11.504 -9.026 13.620 1.00 96.00 100 HIS A CA 1
ATOM 834 C C . HIS A 1 100 ? -11.573 -9.051 12.091 1.00 96.00 100 HIS A C 1
ATOM 836 O O . HIS A 1 100 ? -10.531 -9.154 11.440 1.00 96.00 100 HIS A O 1
ATOM 842 N N . ARG A 1 101 ? -12.773 -8.916 11.508 1.00 96.62 101 ARG A N 1
ATOM 843 C CA . ARG A 1 101 ? -12.941 -8.837 10.052 1.00 96.62 101 ARG A CA 1
ATOM 844 C C . ARG A 1 101 ? -12.185 -7.642 9.475 1.00 96.62 101 ARG A C 1
ATOM 846 O O . ARG A 1 101 ? -11.428 -7.824 8.529 1.00 96.62 101 ARG A O 1
ATOM 853 N N . CYS A 1 102 ? -12.335 -6.453 10.054 1.00 95.88 102 CYS A N 1
ATOM 854 C CA . CYS A 1 102 ? -11.639 -5.259 9.569 1.00 95.88 102 CYS A CA 1
ATOM 855 C C . CYS A 1 102 ? -10.113 -5.396 9.667 1.00 95.88 102 CYS A C 1
ATOM 857 O O . CYS A 1 102 ? -9.398 -5.086 8.717 1.00 95.88 102 CYS A O 1
ATOM 859 N N . LEU A 1 103 ? -9.595 -5.918 10.783 1.00 97.12 103 LEU A N 1
ATOM 860 C CA . LEU A 1 103 ? -8.162 -6.190 10.929 1.00 97.12 103 LEU A CA 1
ATOM 861 C C . LEU A 1 103 ? -7.666 -7.180 9.865 1.00 97.12 103 LEU A C 1
ATOM 863 O O . LEU A 1 103 ? -6.612 -6.968 9.267 1.00 97.12 103 LEU A O 1
ATOM 867 N N . TYR A 1 104 ? -8.438 -8.234 9.594 1.00 97.25 104 TYR A N 1
ATOM 868 C CA . TYR A 1 104 ? -8.123 -9.199 8.546 1.00 97.25 104 TYR A CA 1
ATOM 869 C C . TYR A 1 104 ? -8.108 -8.553 7.152 1.00 97.25 104 TYR A C 1
ATOM 871 O O . TYR A 1 104 ? -7.149 -8.743 6.405 1.00 97.25 104 TYR A O 1
ATOM 879 N N . GLU A 1 105 ? -9.126 -7.763 6.808 1.00 96.69 105 GLU A N 1
ATOM 880 C CA . GLU A 1 105 ? -9.208 -7.041 5.532 1.00 96.69 105 GLU A CA 1
ATOM 881 C C . GLU A 1 105 ? -8.012 -6.104 5.330 1.00 96.69 105 GLU A C 1
ATOM 883 O O . GLU A 1 105 ? -7.412 -6.099 4.254 1.00 96.69 105 GLU A O 1
ATOM 888 N N . LEU A 1 106 ? -7.603 -5.380 6.376 1.00 97.38 106 LEU A N 1
ATOM 889 C CA . LEU A 1 106 ? -6.432 -4.506 6.330 1.00 97.38 106 LEU A CA 1
ATOM 890 C C . LEU A 1 106 ? -5.138 -5.283 6.059 1.00 97.38 106 LEU A C 1
ATOM 892 O O . LEU A 1 106 ? -4.328 -4.855 5.238 1.00 97.38 106 LEU A O 1
ATOM 896 N N . VAL A 1 107 ? -4.949 -6.435 6.710 1.00 98.00 107 VAL A N 1
ATOM 897 C CA . VAL A 1 107 ? -3.791 -7.313 6.468 1.00 98.00 107 VAL A CA 1
ATOM 898 C C . VAL A 1 107 ? -3.778 -7.808 5.021 1.00 98.00 107 VAL A C 1
ATOM 900 O O . VAL A 1 107 ? -2.729 -7.801 4.375 1.00 98.00 107 VAL A O 1
ATOM 903 N N . GLN A 1 108 ? -4.931 -8.216 4.485 1.00 97.75 108 GLN A N 1
ATOM 904 C CA . GLN A 1 108 ? -5.029 -8.647 3.087 1.00 97.75 108 GLN A CA 1
ATOM 905 C C . GLN A 1 108 ? -4.699 -7.503 2.124 1.00 97.75 108 GLN A C 1
ATOM 907 O O . GLN A 1 108 ? -3.899 -7.691 1.208 1.00 97.75 108 GLN A O 1
ATOM 912 N N . GLN A 1 109 ? -5.251 -6.309 2.357 1.00 97.50 109 GLN A N 1
ATOM 913 C CA . GLN A 1 109 ? -4.982 -5.127 1.538 1.00 97.50 109 GLN A CA 1
ATOM 914 C C . GLN A 1 109 ? -3.492 -4.757 1.553 1.00 97.50 109 GLN A C 1
ATOM 916 O O . GLN A 1 109 ? -2.912 -4.493 0.499 1.00 97.50 109 GLN A O 1
ATOM 921 N N . TRP A 1 110 ? -2.859 -4.785 2.730 1.00 98.19 110 TRP A N 1
ATOM 922 C CA . TRP A 1 110 ? -1.430 -4.521 2.891 1.00 98.19 110 TRP A CA 1
ATOM 923 C C . TRP A 1 110 ? -0.572 -5.508 2.089 1.00 98.19 110 TRP A C 1
ATOM 925 O O . TRP A 1 110 ? 0.277 -5.102 1.292 1.00 98.19 110 TRP A O 1
ATOM 935 N N . ASN A 1 111 ? -0.827 -6.808 2.251 1.00 98.12 111 ASN A N 1
ATOM 936 C CA . ASN A 1 111 ? -0.069 -7.865 1.580 1.00 98.12 111 ASN A CA 1
ATOM 937 C C . ASN A 1 111 ? -0.261 -7.853 0.059 1.00 98.12 111 ASN A C 1
ATOM 939 O O . ASN A 1 111 ? 0.696 -8.076 -0.692 1.00 98.12 111 ASN A O 1
ATOM 943 N N . GLN A 1 112 ? -1.483 -7.580 -0.405 1.00 97.62 112 GLN A N 1
ATOM 944 C CA . GLN A 1 112 ? -1.767 -7.453 -1.830 1.00 97.62 112 GLN A CA 1
ATOM 945 C C . GLN A 1 112 ? -0.987 -6.283 -2.427 1.00 97.62 112 GLN A C 1
ATOM 947 O O . GLN A 1 112 ? -0.278 -6.462 -3.412 1.00 97.62 112 GLN A O 1
ATOM 952 N N . LEU A 1 113 ? -1.032 -5.113 -1.788 1.00 97.69 113 LEU A N 1
ATOM 953 C CA . LEU A 1 113 ? -0.325 -3.937 -2.284 1.00 97.69 113 LEU A CA 1
ATOM 954 C C . LEU A 1 113 ? 1.197 -4.136 -2.288 1.00 97.69 113 LEU A C 1
ATOM 956 O O . LEU A 1 113 ? 1.870 -3.748 -3.241 1.00 97.69 113 LEU A O 1
ATOM 960 N N . GLN A 1 114 ? 1.745 -4.801 -1.268 1.00 97.81 114 GLN A N 1
ATOM 961 C CA . GLN A 1 114 ? 3.158 -5.181 -1.238 1.00 97.81 114 GLN A CA 1
ATOM 962 C C . GLN A 1 114 ? 3.529 -6.108 -2.409 1.00 97.81 114 GLN A C 1
ATOM 964 O O . GLN A 1 114 ? 4.598 -5.964 -3.009 1.00 97.81 114 GLN A O 1
ATOM 969 N N . THR A 1 115 ? 2.640 -7.042 -2.755 1.00 97.94 115 THR A N 1
ATOM 970 C CA . THR A 1 115 ? 2.811 -7.937 -3.907 1.00 97.94 115 THR A CA 1
ATOM 971 C C . THR A 1 115 ? 2.774 -7.156 -5.219 1.00 97.94 115 THR A C 1
ATOM 973 O O . THR A 1 115 ? 3.674 -7.313 -6.045 1.00 97.94 115 THR A O 1
ATOM 976 N N . ASP A 1 116 ? 1.795 -6.268 -5.388 1.00 97.19 116 ASP A N 1
ATOM 977 C CA . ASP A 1 116 ? 1.630 -5.458 -6.598 1.00 97.19 116 ASP A CA 1
ATOM 978 C C . ASP A 1 116 ? 2.826 -4.522 -6.818 1.00 97.19 116 ASP A C 1
ATOM 980 O O . ASP A 1 116 ? 3.321 -4.394 -7.941 1.00 97.19 116 ASP A O 1
ATOM 984 N N . LEU A 1 117 ? 3.346 -3.911 -5.747 1.00 97.19 117 LEU A N 1
ATOM 985 C CA . LEU A 1 117 ? 4.559 -3.091 -5.801 1.00 97.19 117 LEU A CA 1
ATOM 986 C C . LEU A 1 117 ? 5.755 -3.913 -6.297 1.00 97.19 117 LEU A C 1
ATOM 988 O O . LEU A 1 117 ? 6.472 -3.480 -7.199 1.00 97.19 117 LEU A O 1
ATOM 992 N N . ASN A 1 118 ? 5.948 -5.123 -5.768 1.00 97.19 118 ASN A N 1
ATOM 993 C CA . ASN A 1 118 ? 7.035 -6.002 -6.200 1.00 97.19 118 ASN A CA 1
ATOM 994 C C . ASN A 1 118 ? 6.898 -6.406 -7.679 1.00 97.19 118 ASN A C 1
ATOM 996 O O . ASN A 1 118 ? 7.878 -6.353 -8.424 1.00 97.19 118 ASN A O 1
ATOM 1000 N N . ILE A 1 119 ? 5.688 -6.757 -8.127 1.00 96.31 119 ILE A N 1
ATOM 1001 C CA . ILE A 1 119 ? 5.422 -7.082 -9.537 1.00 96.31 119 ILE A CA 1
ATOM 1002 C C . ILE A 1 119 ? 5.763 -5.884 -10.429 1.00 96.31 119 ILE A C 1
ATOM 1004 O O . ILE A 1 119 ? 6.547 -6.025 -11.368 1.00 96.31 119 ILE A O 1
ATOM 1008 N N . CYS A 1 120 ? 5.252 -4.696 -10.101 1.00 96.38 120 CYS A N 1
ATOM 1009 C CA . CYS A 1 120 ? 5.522 -3.476 -10.859 1.00 96.38 120 CYS A CA 1
ATOM 1010 C C . CYS A 1 120 ? 7.028 -3.165 -10.926 1.00 96.38 120 CYS A C 1
ATOM 1012 O O . CYS A 1 120 ? 7.556 -2.847 -11.994 1.00 96.38 120 CYS A O 1
ATOM 1014 N N . GLN A 1 121 ? 7.758 -3.356 -9.821 1.00 96.06 121 GLN A N 1
ATOM 1015 C CA . GLN A 1 121 ? 9.212 -3.194 -9.800 1.00 96.06 121 GLN A CA 1
ATOM 1016 C C . GLN A 1 121 ? 9.919 -4.135 -10.781 1.00 96.06 121 GLN A C 1
ATOM 1018 O O . GLN A 1 121 ? 10.870 -3.736 -11.457 1.00 96.06 121 GLN A O 1
ATOM 1023 N N . GLN A 1 122 ? 9.497 -5.399 -10.832 1.00 95.19 122 GLN A N 1
ATOM 1024 C CA . GLN A 1 122 ? 10.077 -6.386 -11.739 1.00 95.19 122 GLN A CA 1
ATOM 1025 C C . GLN A 1 122 ? 9.781 -6.034 -13.198 1.00 95.19 122 GLN A C 1
ATOM 1027 O O . GLN A 1 122 ? 10.687 -6.095 -14.030 1.00 95.19 122 GLN A O 1
ATOM 1032 N N . GLU A 1 123 ? 8.554 -5.612 -13.505 1.00 94.88 123 GLU A N 1
ATOM 1033 C CA . GLU A 1 123 ? 8.170 -5.196 -14.855 1.00 94.88 123 GLU A CA 1
ATOM 1034 C C . GLU A 1 123 ? 8.931 -3.944 -15.323 1.00 94.88 123 GLU A C 1
ATOM 1036 O O . GLU A 1 123 ? 9.401 -3.908 -16.467 1.00 94.88 123 GLU A O 1
ATOM 1041 N N . LEU A 1 124 ? 9.115 -2.946 -14.448 1.00 94.25 124 LEU A N 1
ATOM 1042 C CA . LEU A 1 124 ? 9.927 -1.757 -14.735 1.00 94.25 124 LEU A CA 1
ATOM 1043 C C . LEU A 1 124 ? 11.384 -2.138 -15.015 1.00 94.25 124 LEU A C 1
ATOM 1045 O O . LEU A 1 124 ? 11.922 -1.773 -16.061 1.00 94.25 124 LEU A O 1
ATOM 1049 N N . LYS A 1 125 ? 12.003 -2.950 -14.145 1.00 93.44 125 LYS A N 1
ATOM 1050 C CA . LYS A 1 125 ? 13.386 -3.428 -14.327 1.00 93.44 125 LYS A CA 1
ATOM 1051 C C . LYS A 1 125 ? 13.570 -4.157 -15.655 1.00 93.44 125 LYS A C 1
ATOM 1053 O O . LYS A 1 125 ? 14.511 -3.871 -16.390 1.00 93.44 125 LYS A O 1
ATOM 1058 N N . GLN A 1 126 ? 12.667 -5.081 -15.983 1.00 93.75 126 GLN A N 1
ATOM 1059 C CA . GLN A 1 126 ? 12.730 -5.811 -17.250 1.00 93.75 126 GLN A CA 1
ATOM 1060 C C . GLN A 1 126 ? 12.601 -4.882 -18.458 1.00 93.75 126 GLN A C 1
ATOM 1062 O O . GLN A 1 126 ? 13.259 -5.097 -19.476 1.00 93.75 126 GLN A O 1
ATOM 1067 N N . SER A 1 127 ? 11.758 -3.859 -18.365 1.00 93.12 127 SER A N 1
ATOM 1068 C CA . SER A 1 127 ? 11.533 -2.930 -19.471 1.00 93.12 127 SER A CA 1
ATOM 1069 C C . SER A 1 127 ? 12.699 -1.963 -19.657 1.00 93.12 127 SER A C 1
ATOM 1071 O O . SER A 1 127 ? 13.072 -1.693 -20.796 1.00 93.12 127 SER A O 1
ATOM 1073 N N . MET A 1 128 ? 13.351 -1.534 -18.571 1.00 91.00 128 MET A N 1
ATOM 1074 C CA . MET A 1 128 ? 14.600 -0.765 -18.642 1.00 91.00 128 MET A CA 1
ATOM 1075 C C . MET A 1 128 ? 15.712 -1.565 -19.327 1.00 91.00 128 MET A C 1
ATOM 1077 O O . MET A 1 128 ? 16.325 -1.057 -20.260 1.00 91.00 128 MET A O 1
ATOM 1081 N N . ILE A 1 129 ? 15.898 -2.839 -18.958 1.00 91.94 129 ILE A N 1
ATOM 1082 C CA . ILE A 1 129 ? 16.879 -3.724 -19.614 1.00 91.94 129 ILE A CA 1
ATOM 1083 C C . ILE A 1 129 ? 16.601 -3.819 -21.121 1.00 91.94 129 ILE A C 1
ATOM 1085 O O . ILE A 1 129 ? 17.499 -3.613 -21.933 1.00 91.94 129 ILE A O 1
ATOM 1089 N N . LYS A 1 130 ? 15.345 -4.064 -21.514 1.00 90.62 130 LYS A N 1
ATOM 1090 C CA . LYS A 1 130 ? 14.954 -4.130 -22.933 1.00 90.62 130 LYS A CA 1
ATOM 1091 C C . LYS A 1 130 ? 15.182 -2.807 -23.667 1.00 90.62 130 LYS A C 1
ATOM 1093 O O . LYS A 1 130 ? 15.568 -2.820 -24.835 1.00 90.62 130 LYS A O 1
ATOM 1098 N N . SER A 1 131 ? 14.929 -1.677 -23.007 1.00 90.69 131 SER A N 1
ATOM 1099 C CA . SER A 1 131 ? 15.189 -0.349 -23.566 1.00 90.69 131 SER A CA 1
ATOM 1100 C C . SER A 1 131 ? 16.683 -0.130 -23.801 1.00 90.69 131 SER A C 1
ATOM 1102 O O . SER A 1 131 ? 17.055 0.370 -24.861 1.00 90.69 131 SER A O 1
ATOM 1104 N N . ASP A 1 132 ? 17.532 -0.521 -22.853 1.00 89.12 132 ASP A N 1
ATOM 1105 C CA . ASP A 1 132 ? 18.984 -0.394 -22.981 1.00 89.12 132 ASP A CA 1
ATOM 1106 C C . ASP A 1 132 ? 19.535 -1.321 -24.076 1.00 89.12 132 ASP A C 1
ATOM 1108 O O . ASP A 1 132 ? 20.337 -0.888 -24.903 1.00 89.12 132 ASP A O 1
ATOM 1112 N N . GLU A 1 133 ? 19.044 -2.561 -24.166 1.00 90.38 133 GLU A N 1
ATOM 1113 C CA . GLU A 1 133 ? 19.395 -3.485 -25.254 1.00 90.38 133 GLU A CA 1
ATOM 1114 C C . GLU A 1 133 ? 19.008 -2.943 -26.636 1.00 90.38 133 GLU A C 1
ATOM 1116 O O . GLU A 1 133 ? 19.751 -3.117 -27.606 1.00 90.38 133 GLU A O 1
ATOM 1121 N N . LEU A 1 134 ? 17.836 -2.309 -26.752 1.00 88.19 134 LEU A N 1
ATOM 1122 C CA . LEU A 1 134 ? 17.395 -1.687 -27.998 1.00 88.19 134 LEU A CA 1
ATOM 1123 C C . LEU A 1 134 ? 18.296 -0.507 -28.370 1.00 88.19 134 LEU A C 1
ATOM 1125 O O . LEU A 1 134 ? 18.739 -0.427 -29.514 1.00 88.19 134 LEU A O 1
ATOM 1129 N N . ASN A 1 135 ? 18.594 0.372 -27.413 1.00 85.81 135 ASN A N 1
ATOM 1130 C CA . ASN A 1 135 ? 19.461 1.526 -27.638 1.00 85.81 135 ASN A CA 1
ATOM 1131 C C . ASN A 1 135 ? 20.869 1.095 -28.067 1.00 85.81 135 ASN A C 1
ATOM 1133 O O . ASN A 1 135 ? 21.377 1.615 -29.055 1.00 85.81 135 ASN A O 1
ATOM 1137 N N . ALA A 1 136 ? 21.449 0.079 -27.421 1.00 87.44 136 ALA A N 1
ATOM 1138 C CA . ALA A 1 136 ? 22.748 -0.470 -27.812 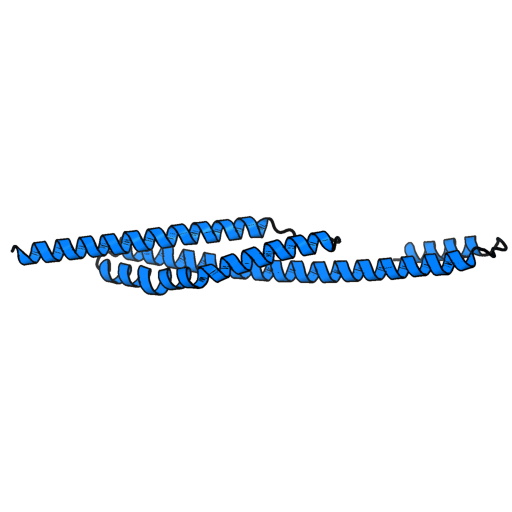1.00 87.44 136 ALA A CA 1
ATOM 1139 C C . ALA A 1 136 ? 22.734 -1.049 -29.240 1.00 87.44 136 ALA A C 1
ATOM 1141 O O . ALA A 1 136 ? 23.679 -0.876 -30.008 1.00 87.44 136 ALA A O 1
ATOM 1142 N N . LYS A 1 137 ? 21.646 -1.727 -29.638 1.00 88.19 137 LYS A N 1
ATOM 1143 C CA . LYS A 1 137 ? 21.484 -2.217 -31.018 1.00 88.19 137 LYS A CA 1
ATOM 1144 C C . LYS A 1 137 ? 21.374 -1.070 -32.023 1.00 88.19 137 LYS A C 1
ATOM 1146 O O . LYS A 1 137 ? 21.958 -1.172 -33.098 1.00 88.19 137 LYS A O 1
ATOM 1151 N N . LEU A 1 138 ? 20.648 -0.004 -31.690 1.00 86.94 138 LEU A N 1
ATOM 1152 C CA . LEU A 1 138 ? 20.520 1.178 -32.546 1.00 86.94 138 LEU A CA 1
ATOM 1153 C C . LEU A 1 138 ? 21.852 1.916 -32.700 1.00 86.94 138 LEU A C 1
ATOM 1155 O O . LEU A 1 138 ? 22.190 2.307 -33.812 1.00 86.94 138 LEU A O 1
ATOM 1159 N N . GLU A 1 139 ? 22.622 2.047 -31.622 1.00 86.00 139 GLU A N 1
ATOM 1160 C CA . GLU A 1 139 ? 23.958 2.645 -31.652 1.00 86.00 139 GLU A CA 1
ATOM 1161 C C . GLU A 1 139 ? 24.895 1.856 -32.573 1.00 86.00 139 GLU A C 1
ATOM 1163 O O . GLU A 1 139 ? 25.474 2.434 -33.486 1.00 86.00 139 GLU A O 1
ATOM 1168 N N . ASN A 1 140 ? 24.930 0.524 -32.448 1.00 84.81 140 ASN A N 1
ATOM 1169 C CA . ASN A 1 140 ? 25.715 -0.336 -33.341 1.00 84.81 140 ASN A CA 1
ATOM 1170 C C . ASN A 1 140 ? 25.329 -0.175 -34.822 1.00 84.81 140 ASN A C 1
ATOM 1172 O O . ASN A 1 140 ? 26.196 -0.172 -35.696 1.00 84.81 140 ASN A O 1
ATOM 1176 N N . VAL A 1 141 ? 24.029 -0.056 -35.118 1.00 83.56 141 VAL A N 1
ATOM 1177 C CA . VAL A 1 141 ? 23.546 0.180 -36.488 1.00 83.56 141 VAL A CA 1
ATOM 1178 C C . VAL A 1 141 ? 23.955 1.570 -36.976 1.00 83.56 141 VAL A C 1
ATOM 1180 O O . VAL A 1 141 ? 24.389 1.696 -38.118 1.00 83.56 141 VAL A O 1
ATOM 1183 N N . SER A 1 142 ? 23.865 2.596 -36.126 1.00 80.62 142 SER A N 1
ATOM 1184 C CA . SER A 1 142 ? 24.302 3.956 -36.463 1.00 80.62 142 SER A CA 1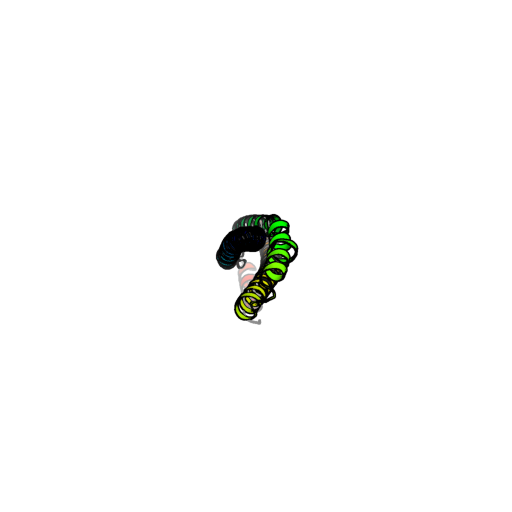
ATOM 1185 C C . SER A 1 142 ? 25.794 3.992 -36.779 1.00 80.62 142 SER A C 1
ATOM 1187 O O . SER A 1 142 ? 26.170 4.469 -37.843 1.00 80.62 142 SER A O 1
ATOM 1189 N N . THR A 1 143 ? 26.635 3.399 -35.926 1.00 80.12 143 THR A N 1
ATOM 1190 C CA . THR A 1 143 ? 28.082 3.306 -36.164 1.00 80.12 143 THR A CA 1
ATOM 1191 C C . THR A 1 143 ? 28.389 2.573 -37.466 1.00 80.12 143 THR A C 1
ATOM 1193 O O . THR A 1 143 ? 29.247 3.009 -38.224 1.00 80.12 143 THR A O 1
ATOM 1196 N N . TRP A 1 144 ? 27.657 1.501 -37.786 1.00 79.75 144 TRP A N 1
ATOM 1197 C CA . TRP A 1 144 ? 27.817 0.811 -39.068 1.00 79.75 144 TRP A CA 1
ATOM 1198 C C . TRP A 1 144 ? 27.470 1.702 -40.271 1.00 79.75 144 TRP A C 1
ATOM 1200 O O . TRP A 1 144 ? 28.185 1.672 -41.275 1.00 79.75 144 TRP A O 1
ATOM 1210 N N . PHE A 1 145 ? 26.400 2.502 -40.188 1.00 74.19 145 PHE A N 1
ATOM 1211 C CA . PHE A 1 145 ? 26.060 3.474 -41.232 1.00 74.19 145 PHE A CA 1
ATOM 1212 C C . PHE A 1 145 ? 27.122 4.568 -41.361 1.00 74.19 145 PHE A C 1
ATOM 1214 O O . PHE A 1 145 ? 27.500 4.906 -42.483 1.00 74.19 145 PHE A O 1
ATOM 1221 N N . ASP A 1 146 ? 27.642 5.078 -40.248 1.00 76.50 146 ASP A N 1
ATOM 1222 C CA . ASP A 1 146 ? 28.684 6.105 -40.243 1.00 76.50 146 ASP A CA 1
ATOM 1223 C C . ASP A 1 146 ? 29.997 5.560 -40.839 1.00 76.50 146 ASP A C 1
ATOM 1225 O O . ASP A 1 146 ? 30.560 6.164 -41.758 1.00 76.50 146 ASP A O 1
ATOM 1229 N N . ASP A 1 147 ? 30.410 4.349 -40.455 1.00 71.25 147 ASP A N 1
ATOM 1230 C CA . ASP A 1 147 ? 31.568 3.653 -41.027 1.00 71.25 147 ASP A CA 1
ATOM 1231 C C . ASP A 1 147 ? 31.396 3.382 -42.531 1.00 71.25 147 ASP A C 1
ATOM 1233 O O . ASP A 1 147 ? 32.342 3.523 -43.309 1.00 71.25 147 ASP A O 1
ATOM 1237 N N . LYS A 1 148 ? 30.190 3.027 -42.993 1.00 57.00 148 LYS A N 1
ATOM 1238 C CA . LYS A 1 148 ? 29.917 2.783 -44.421 1.00 57.00 148 LYS A CA 1
ATOM 1239 C C . LYS A 1 148 ? 29.757 4.062 -45.236 1.00 57.00 148 LYS A C 1
ATOM 1241 O O . LYS A 1 148 ? 30.181 4.083 -46.389 1.00 57.00 148 LYS A O 1
ATOM 1246 N N . SER A 1 149 ? 29.231 5.136 -44.657 1.00 54.84 149 SER A N 1
ATOM 1247 C CA . SER A 1 149 ? 29.164 6.441 -45.323 1.00 54.84 149 SER A CA 1
ATOM 1248 C C . SER A 1 149 ? 30.565 7.010 -45.590 1.00 54.84 149 SER A C 1
ATOM 1250 O O . SER A 1 149 ? 30.786 7.625 -46.635 1.00 54.84 149 SER A O 1
ATOM 1252 N N . SER A 1 150 ? 31.549 6.669 -44.747 1.00 50.22 150 SER A N 1
ATOM 1253 C CA . SER A 1 150 ? 32.969 6.954 -44.994 1.00 50.22 150 SER A CA 1
ATOM 1254 C C . SER A 1 150 ? 33.586 6.148 -46.158 1.00 50.22 150 SER A C 1
ATOM 1256 O O . SER A 1 150 ? 34.583 6.578 -46.735 1.00 50.22 150 SER A O 1
ATOM 1258 N N . PHE A 1 151 ? 32.967 5.029 -46.569 1.00 46.47 151 PHE A N 1
ATOM 1259 C CA . PHE A 1 151 ? 33.344 4.237 -47.753 1.00 46.47 151 PHE A CA 1
ATOM 1260 C C . PHE A 1 151 ? 32.707 4.749 -49.059 1.00 46.47 151 PHE A C 1
ATOM 1262 O O . PHE A 1 151 ? 33.261 4.536 -50.136 1.00 46.47 151 PHE A O 1
ATOM 1269 N N . THR A 1 152 ? 31.568 5.446 -48.988 1.00 44.12 152 THR A N 1
ATOM 1270 C CA . THR A 1 152 ? 30.812 5.886 -50.181 1.00 44.12 152 THR A CA 1
ATOM 1271 C C . THR A 1 152 ? 31.389 7.101 -50.919 1.00 44.12 152 THR A C 1
ATOM 1273 O O . THR A 1 152 ? 30.864 7.496 -51.957 1.00 44.12 152 THR A O 1
ATOM 1276 N N . THR A 1 153 ? 32.516 7.661 -50.471 1.00 48.16 153 THR A N 1
ATOM 1277 C CA . THR A 1 153 ? 33.306 8.595 -51.297 1.00 48.16 153 THR A CA 1
ATOM 1278 C C . THR A 1 153 ? 34.123 7.895 -52.390 1.00 48.16 153 THR A C 1
ATOM 1280 O O . THR A 1 153 ? 34.676 8.582 -53.244 1.00 48.16 153 THR A O 1
ATOM 1283 N N . ASN A 1 154 ? 34.144 6.556 -52.434 1.00 49.72 154 ASN A N 1
ATOM 1284 C CA . ASN A 1 154 ? 34.721 5.770 -53.528 1.00 49.72 154 ASN A CA 1
ATOM 1285 C C . ASN A 1 154 ? 33.749 4.666 -53.977 1.00 49.72 154 ASN A C 1
ATOM 1287 O O . ASN A 1 154 ? 33.892 3.514 -53.573 1.00 49.72 154 ASN A O 1
ATOM 1291 N N . ILE A 1 155 ? 32.767 4.991 -54.822 1.00 50.06 155 ILE A N 1
ATOM 1292 C CA . ILE A 1 155 ? 31.937 3.970 -55.480 1.00 50.06 155 ILE A CA 1
ATOM 1293 C C . ILE A 1 155 ? 32.241 3.951 -56.980 1.00 50.06 155 ILE A C 1
ATOM 1295 O O . ILE A 1 155 ? 31.770 4.794 -57.743 1.00 50.06 155 ILE A O 1
ATOM 1299 N N . GLU A 1 156 ? 32.989 2.925 -57.392 1.00 48.12 156 GLU A N 1
ATOM 1300 C CA . GLU A 1 156 ? 32.799 2.264 -58.684 1.00 48.12 156 GLU A CA 1
ATOM 1301 C C . GLU A 1 156 ? 31.553 1.354 -58.578 1.00 48.12 156 GLU A C 1
ATOM 1303 O O . GLU A 1 156 ? 31.425 0.501 -57.699 1.00 48.12 156 GLU A O 1
ATOM 1308 N N . THR A 1 157 ? 30.585 1.582 -59.460 1.00 50.94 157 THR A N 1
ATOM 1309 C CA . THR A 1 157 ? 29.135 1.392 -59.273 1.00 50.94 157 THR A CA 1
ATOM 1310 C C . THR A 1 157 ? 28.555 0.021 -59.658 1.00 50.94 157 THR A C 1
ATOM 1312 O O . THR A 1 157 ? 27.508 -0.027 -60.293 1.00 50.94 157 THR A O 1
ATOM 1315 N N . ASN A 1 158 ? 29.146 -1.119 -59.273 1.00 52.22 158 ASN A N 1
ATOM 1316 C CA . ASN A 1 158 ? 28.557 -2.421 -59.673 1.00 52.22 158 ASN A CA 1
ATOM 1317 C C . ASN A 1 158 ? 28.322 -3.482 -58.584 1.00 52.22 158 ASN A C 1
ATOM 1319 O O . ASN A 1 158 ? 27.550 -4.404 -58.829 1.00 52.22 158 ASN A O 1
ATOM 1323 N N . ASN A 1 159 ? 28.884 -3.357 -57.377 1.00 57.12 159 ASN A N 1
ATOM 1324 C CA . ASN A 1 159 ? 28.691 -4.370 -56.316 1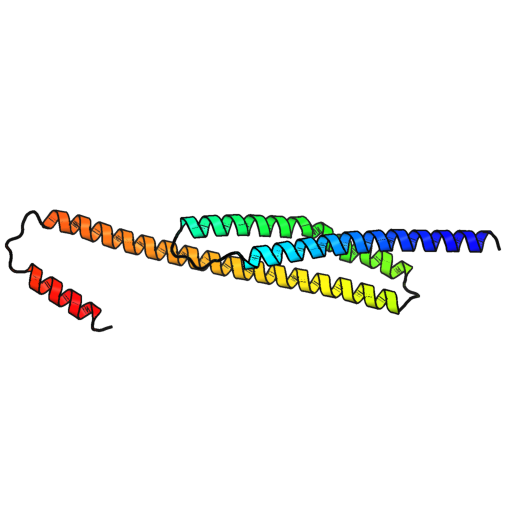.00 57.12 159 ASN A CA 1
ATOM 1325 C C . ASN A 1 159 ? 27.598 -4.029 -55.289 1.00 57.12 159 ASN A C 1
ATOM 1327 O O . ASN A 1 159 ? 27.209 -4.877 -54.488 1.00 57.12 159 ASN A O 1
ATOM 1331 N N . GLU A 1 160 ? 27.070 -2.807 -55.303 1.00 54.75 160 GLU A N 1
ATOM 1332 C CA . GLU A 1 160 ? 26.128 -2.351 -54.272 1.00 54.75 160 GLU A CA 1
ATOM 1333 C C . GLU A 1 160 ? 24.724 -2.948 -54.436 1.00 54.75 160 GLU A C 1
ATOM 1335 O O . GLU A 1 160 ? 24.052 -3.239 -53.446 1.00 54.75 160 GLU A O 1
ATOM 1340 N N . PHE A 1 161 ? 24.303 -3.230 -55.673 1.00 54.59 161 PHE A N 1
ATOM 1341 C CA . PHE A 1 161 ? 23.010 -3.865 -55.946 1.00 54.59 161 PHE A CA 1
ATOM 1342 C C . PHE A 1 161 ? 22.963 -5.346 -55.542 1.00 54.59 161 PHE A C 1
ATOM 1344 O O . PHE A 1 161 ? 21.918 -5.813 -55.086 1.00 54.59 161 PHE A O 1
ATOM 1351 N N . GLU A 1 162 ? 24.076 -6.079 -55.651 1.00 57.25 162 GLU A N 1
ATOM 1352 C CA . GLU A 1 162 ? 24.142 -7.477 -55.200 1.00 57.25 162 GLU A CA 1
ATOM 1353 C C . GLU A 1 162 ? 24.068 -7.568 -53.673 1.00 57.25 162 GLU A C 1
ATOM 1355 O O . GLU A 1 162 ? 23.344 -8.404 -53.141 1.00 57.25 162 GLU A O 1
ATOM 1360 N N . HIS A 1 163 ? 24.716 -6.651 -52.951 1.00 58.62 163 HIS A N 1
ATOM 1361 C CA . HIS A 1 163 ? 24.715 -6.667 -51.486 1.00 58.62 163 HIS A CA 1
ATOM 1362 C C . HIS A 1 163 ? 23.351 -6.294 -50.884 1.00 58.62 163 HIS A C 1
ATOM 1364 O O . HIS A 1 163 ? 22.936 -6.883 -49.883 1.00 58.62 163 HIS A O 1
ATOM 1370 N N . ILE A 1 164 ? 22.611 -5.375 -51.517 1.00 59.94 164 ILE A N 1
ATOM 1371 C CA . ILE A 1 164 ? 21.220 -5.074 -51.136 1.00 59.94 164 ILE A CA 1
ATOM 1372 C C . ILE A 1 164 ? 20.315 -6.293 -51.392 1.00 59.94 164 ILE A C 1
ATOM 1374 O O . ILE A 1 164 ? 19.422 -6.573 -50.588 1.00 59.94 164 ILE A O 1
ATOM 1378 N N . ARG A 1 165 ? 20.567 -7.064 -52.461 1.00 58.91 165 ARG A N 1
ATOM 1379 C CA . ARG A 1 165 ? 19.839 -8.313 -52.737 1.00 58.91 165 ARG A CA 1
ATOM 1380 C C . ARG A 1 165 ? 20.106 -9.372 -51.661 1.00 58.91 165 ARG A C 1
ATOM 1382 O O . ARG A 1 165 ? 19.147 -9.923 -51.126 1.00 58.91 165 ARG A O 1
ATOM 1389 N N . THR A 1 166 ? 21.363 -9.599 -51.274 1.00 62.62 166 THR A N 1
ATOM 1390 C CA . THR A 1 166 ? 21.710 -10.615 -50.257 1.00 62.62 166 THR A CA 1
ATOM 1391 C C . THR A 1 166 ? 21.175 -10.260 -48.867 1.00 62.62 166 THR A C 1
ATOM 1393 O O . THR A 1 166 ? 20.775 -11.140 -48.103 1.00 62.62 166 THR A O 1
ATOM 1396 N N . PHE A 1 167 ? 21.138 -8.967 -48.533 1.00 61.88 167 PHE A N 1
ATOM 1397 C CA . PHE A 1 167 ? 20.581 -8.497 -47.265 1.00 61.88 167 PHE A CA 1
ATOM 1398 C C . PHE A 1 167 ? 19.061 -8.703 -47.195 1.00 61.88 167 PHE A C 1
ATOM 1400 O O . PHE A 1 167 ? 18.543 -9.132 -46.165 1.00 61.88 167 PHE A O 1
ATOM 1407 N N . LYS A 1 168 ? 18.348 -8.478 -48.306 1.00 57.75 168 LYS A N 1
ATOM 1408 C CA . LYS A 1 168 ? 16.911 -8.762 -48.404 1.00 57.75 168 LYS A CA 1
ATOM 1409 C C . LYS A 1 168 ? 16.610 -10.262 -48.261 1.00 57.75 168 LYS A C 1
ATOM 1411 O O . LYS A 1 168 ? 15.722 -10.632 -47.504 1.00 57.75 168 LYS A O 1
ATOM 1416 N N . GLU A 1 169 ? 17.403 -11.127 -48.890 1.00 59.56 169 GLU A N 1
ATOM 1417 C CA . GLU A 1 169 ? 17.257 -12.589 -48.775 1.00 59.56 169 GLU A CA 1
ATOM 1418 C C . GLU A 1 169 ? 17.511 -13.127 -47.356 1.00 59.56 169 GLU A C 1
ATOM 1420 O O . GLU A 1 169 ? 16.946 -14.152 -46.974 1.00 59.56 169 GLU A O 1
ATOM 1425 N N . HIS A 1 170 ? 18.335 -12.445 -46.556 1.00 57.31 170 HIS A N 1
ATOM 1426 C CA . HIS A 1 170 ? 18.542 -12.786 -45.144 1.00 57.31 170 HIS A CA 1
ATOM 1427 C C . HIS A 1 170 ? 17.386 -12.350 -44.235 1.00 57.31 170 HIS A C 1
ATOM 1429 O O . HIS A 1 170 ? 17.180 -12.962 -43.186 1.00 57.31 170 HIS A O 1
ATOM 1435 N N . LEU A 1 171 ? 16.647 -11.304 -44.613 1.00 56.84 171 LEU A N 1
ATOM 1436 C CA . LEU A 1 171 ? 15.467 -10.846 -43.879 1.00 56.84 171 LEU A CA 1
ATOM 1437 C C . LEU A 1 171 ? 14.225 -11.687 -44.196 1.00 56.84 171 LEU A C 1
ATOM 1439 O O . LEU A 1 171 ? 13.430 -11.927 -43.294 1.00 56.84 171 LEU A O 1
ATOM 1443 N N . ASP A 1 172 ? 14.095 -12.176 -45.432 1.00 52.28 172 ASP A N 1
ATOM 1444 C CA . ASP A 1 172 ? 12.930 -12.951 -45.883 1.00 52.28 172 ASP A CA 1
ATOM 1445 C C . ASP A 1 172 ? 12.995 -14.456 -45.504 1.00 52.28 172 ASP A C 1
ATOM 1447 O O . ASP A 1 172 ? 11.999 -15.163 -45.640 1.00 52.28 172 ASP A O 1
ATOM 1451 N N . ASN A 1 173 ? 14.139 -14.963 -45.012 1.00 46.69 173 ASN A N 1
ATOM 1452 C CA . ASN A 1 173 ? 14.347 -16.376 -44.626 1.00 46.69 173 ASN A CA 1
ATOM 1453 C C . ASN A 1 173 ? 14.324 -16.643 -43.099 1.00 46.69 173 ASN A C 1
ATOM 1455 O O . ASN A 1 173 ? 14.894 -17.633 -42.630 1.00 46.69 173 ASN A O 1
ATOM 1459 N N . LYS A 1 174 ? 13.673 -15.782 -42.312 1.00 42.75 174 LYS A N 1
ATOM 1460 C CA . LYS A 1 174 ? 13.333 -16.027 -40.898 1.00 42.75 174 LYS A CA 1
ATOM 1461 C C . LYS A 1 174 ? 11.826 -16.015 -40.699 1.00 42.75 174 LYS A C 1
ATOM 1463 O O . LYS A 1 174 ? 11.374 -16.781 -39.821 1.00 42.75 174 LYS A O 1
#